Protein AF-A0A967WSF8-F1 (afdb_monomer_lite)

Foldseek 3Di:
DDWDWDDDPNAIETEAEFDCVPVHSAQALVNLVRVVVSVVVCVVVVHHYDYHDRHPYHPVVRPVSSVVSD

Sequence (70 aa):
VVVGFGQIDGRKVAIAAQDFTIIGGSFSEAQAQKVCKVLDLALGSGTPIIFLNDSVGARIQEGVWSLAGY

Radius of gyration: 12.76 Å; chains: 1; bounding box: 35×18×31 Å

Structure (mmCIF, N/CA/C/O backbone):
data_AF-A0A967WSF8-F1
#
_entry.id   AF-A0A967WSF8-F1
#
loop_
_atom_site.group_PDB
_atom_site.id
_atom_site.type_symbol
_atom_site.label_atom_id
_atom_site.label_alt_id
_atom_site.label_comp_id
_atom_site.label_asym_id
_atom_site.label_entity_id
_atom_site.label_seq_id
_atom_site.pdbx_PDB_ins_code
_atom_site.Cartn_x
_atom_site.Cartn_y
_atom_site.Cartn_z
_atom_site.occupancy
_atom_site.B_iso_or_equiv
_atom_site.auth_seq_id
_atom_site.auth_comp_id
_atom_site.auth_asym_id
_atom_site.auth_atom_id
_atom_site.pdbx_PDB_model_num
ATOM 1 N N . VAL A 1 1 ? -1.686 0.353 -5.997 1.00 97.44 1 VAL A N 1
ATOM 2 C CA . VAL A 1 1 ? -2.198 0.235 -4.612 1.00 97.44 1 VAL A CA 1
ATOM 3 C C . VAL A 1 1 ? -3.449 1.083 -4.418 1.00 97.44 1 VAL A C 1
ATOM 5 O O . VAL A 1 1 ? -3.458 2.269 -4.767 1.00 97.44 1 VAL A O 1
ATOM 8 N N . VAL A 1 2 ? -4.497 0.478 -3.874 1.00 98.50 2 VAL A N 1
ATOM 9 C CA . VAL A 1 2 ? -5.682 1.146 -3.325 1.00 98.50 2 VAL A CA 1
ATOM 10 C C . VAL A 1 2 ? -5.467 1.298 -1.821 1.00 98.50 2 VAL A C 1
ATOM 12 O O . VAL A 1 2 ? -4.991 0.370 -1.178 1.00 98.50 2 VAL A O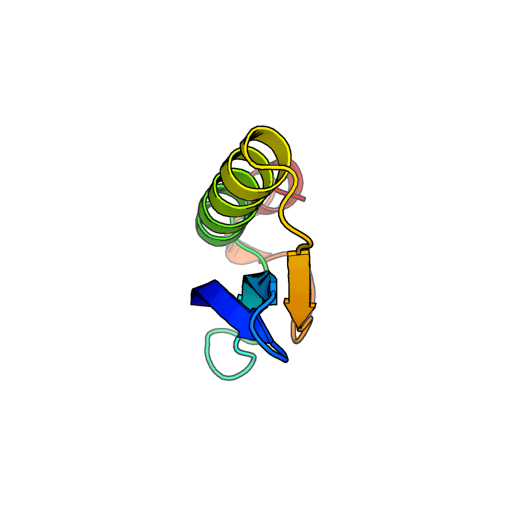 1
ATOM 15 N N . VAL A 1 3 ? -5.766 2.470 -1.264 1.00 98.50 3 VAL A N 1
ATOM 16 C CA . VAL A 1 3 ? -5.666 2.728 0.181 1.00 98.50 3 VAL A CA 1
ATOM 17 C C . VAL A 1 3 ? -6.940 3.399 0.660 1.00 98.50 3 VAL A C 1
ATOM 19 O O . VAL A 1 3 ? -7.575 4.122 -0.110 1.00 98.50 3 VAL A O 1
ATOM 22 N N . GLY A 1 4 ? -7.308 3.187 1.918 1.00 98.19 4 GLY A N 1
ATOM 23 C CA . GLY A 1 4 ? -8.485 3.827 2.485 1.00 98.19 4 GLY A CA 1
ATOM 24 C C . GLY A 1 4 ? -8.786 3.405 3.913 1.00 98.19 4 GLY A C 1
ATOM 25 O O . GLY A 1 4 ? -7.964 2.797 4.596 1.00 98.19 4 GLY A O 1
ATOM 26 N N . PHE A 1 5 ? -9.998 3.739 4.343 1.00 98.25 5 PHE A N 1
ATOM 27 C CA . PHE A 1 5 ? -10.550 3.362 5.636 1.00 98.25 5 PHE A CA 1
ATOM 28 C C . PHE A 1 5 ? -11.887 2.657 5.439 1.00 98.25 5 PHE A C 1
ATOM 30 O O . PHE A 1 5 ? -12.634 2.973 4.515 1.00 98.25 5 PHE A O 1
ATOM 37 N N . GLY A 1 6 ? -12.196 1.739 6.343 1.00 97.44 6 GLY A N 1
ATOM 38 C CA . GLY A 1 6 ? -13.461 1.025 6.392 1.00 97.44 6 GLY A CA 1
ATOM 39 C C . GLY A 1 6 ? -13.800 0.612 7.817 1.00 97.44 6 GLY A C 1
ATOM 40 O O . GLY A 1 6 ? -13.231 1.129 8.783 1.00 97.44 6 GLY A O 1
ATOM 41 N N . GLN A 1 7 ? -14.733 -0.326 7.943 1.00 98.00 7 GLN A N 1
ATOM 42 C CA . GLN A 1 7 ? -15.083 -0.948 9.214 1.00 98.00 7 GLN A CA 1
ATOM 43 C C . GLN A 1 7 ? -15.136 -2.467 9.050 1.00 98.00 7 GLN A C 1
ATOM 45 O O . GLN A 1 7 ? -15.653 -2.957 8.049 1.00 98.00 7 GLN A O 1
ATOM 50 N N . ILE A 1 8 ? -14.622 -3.189 10.043 1.00 98.06 8 ILE A N 1
ATOM 51 C CA . ILE A 1 8 ? -14.771 -4.641 10.193 1.00 98.06 8 ILE A CA 1
ATOM 52 C C . ILE A 1 8 ? -15.428 -4.860 11.550 1.00 98.06 8 ILE A C 1
ATOM 54 O O . ILE A 1 8 ? -14.907 -4.391 12.561 1.00 98.06 8 ILE A O 1
ATOM 58 N N . ASP A 1 9 ? -16.602 -5.490 11.566 1.00 97.62 9 ASP A N 1
ATOM 59 C CA . ASP A 1 9 ? -17.405 -5.702 12.780 1.00 97.62 9 ASP A CA 1
ATOM 60 C C . ASP A 1 9 ? -17.623 -4.412 13.599 1.00 97.62 9 ASP A C 1
ATOM 62 O O . ASP A 1 9 ? -17.489 -4.382 14.821 1.00 97.62 9 ASP A O 1
ATOM 66 N N . GLY A 1 10 ? -17.891 -3.297 12.907 1.00 97.38 10 GLY A N 1
ATOM 67 C CA . GLY A 1 10 ? -18.090 -1.973 13.516 1.00 97.38 10 GLY A CA 1
ATOM 68 C C . GLY A 1 10 ? -16.813 -1.295 14.033 1.00 97.38 10 GLY A C 1
ATOM 69 O O . GLY A 1 10 ? -16.861 -0.164 14.515 1.00 97.38 10 GLY A O 1
ATOM 70 N N . ARG A 1 11 ? -15.648 -1.942 13.924 1.00 97.94 11 ARG A N 1
ATOM 71 C CA . ARG A 1 11 ? -14.352 -1.369 14.306 1.00 97.94 11 ARG A CA 1
ATOM 72 C C . ARG A 1 11 ? -13.728 -0.697 13.094 1.00 97.94 11 ARG A C 1
ATOM 74 O O . ARG A 1 11 ? -13.583 -1.324 12.046 1.00 97.94 11 ARG A O 1
ATOM 81 N N . LYS A 1 12 ? -13.336 0.571 13.230 1.00 97.81 12 LYS A N 1
ATOM 82 C CA . LYS A 1 12 ? -12.617 1.296 12.175 1.00 97.81 12 LYS A CA 1
ATOM 83 C C . LYS A 1 12 ? -11.320 0.559 11.839 1.00 97.81 12 LYS A C 1
ATOM 85 O O . LYS A 1 12 ? -10.607 0.136 12.745 1.00 97.81 12 LYS A O 1
ATOM 90 N N . VAL A 1 13 ? -11.018 0.443 10.552 1.00 98.44 13 VAL A N 1
ATOM 91 C CA . VAL A 1 13 ? -9.765 -0.123 10.043 1.00 98.44 13 VAL A CA 1
ATOM 92 C C . VAL A 1 13 ? -9.230 0.730 8.900 1.00 98.44 13 VAL A C 1
ATOM 94 O O . VAL A 1 13 ? -9.997 1.303 8.126 1.00 98.44 13 VAL A O 1
ATOM 97 N N . ALA A 1 14 ? -7.912 0.818 8.795 1.00 98.62 14 ALA A N 1
ATOM 98 C CA . ALA A 1 14 ? -7.217 1.284 7.608 1.00 98.62 14 ALA A CA 1
ATOM 99 C C . ALA A 1 14 ? -6.889 0.082 6.717 1.00 98.62 14 ALA A C 1
ATOM 101 O O . ALA A 1 14 ? -6.639 -1.018 7.213 1.00 98.62 14 ALA A O 1
ATOM 102 N N . ILE A 1 15 ? -6.866 0.282 5.403 1.00 98.50 15 ILE A N 1
ATOM 103 C CA . ILE A 1 15 ? -6.505 -0.764 4.449 1.00 98.50 15 ILE A CA 1
ATOM 104 C C . ILE A 1 15 ? -5.573 -0.226 3.369 1.00 98.50 15 ILE A C 1
ATOM 106 O O . ILE A 1 15 ? -5.767 0.879 2.859 1.00 98.50 15 ILE A O 1
ATOM 110 N N . ALA A 1 16 ? -4.585 -1.036 3.003 1.00 98.50 16 ALA A N 1
ATOM 111 C CA . ALA A 1 16 ? -3.834 -0.926 1.763 1.00 98.50 16 ALA A CA 1
ATOM 112 C C . ALA A 1 16 ? -3.958 -2.252 0.999 1.00 98.50 16 ALA A C 1
ATOM 114 O O . ALA A 1 16 ? -3.861 -3.324 1.592 1.00 98.50 16 ALA A O 1
ATOM 115 N N . ALA A 1 17 ? -4.193 -2.190 -0.306 1.00 98.62 17 ALA A N 1
ATOM 116 C CA . ALA A 1 17 ? -4.302 -3.360 -1.168 1.00 98.62 17 ALA A CA 1
ATOM 117 C C . ALA A 1 17 ? -3.541 -3.108 -2.468 1.00 98.62 17 ALA A C 1
ATOM 119 O O . ALA A 1 17 ? -3.845 -2.172 -3.220 1.00 98.62 17 ALA A O 1
ATOM 120 N N . GLN A 1 18 ? -2.493 -3.890 -2.705 1.00 98.62 18 GLN A N 1
ATOM 121 C CA . GLN A 1 18 ? -1.805 -3.878 -3.991 1.00 98.62 18 GLN A CA 1
ATOM 122 C C . GLN A 1 18 ? -2.667 -4.563 -5.054 1.00 98.62 18 GLN A C 1
ATOM 124 O O . GLN A 1 18 ? -3.571 -5.327 -4.741 1.00 98.62 18 GLN A O 1
ATOM 129 N N . ASP A 1 19 ? -2.425 -4.200 -6.309 1.00 98.44 19 ASP A N 1
ATOM 130 C CA . ASP A 1 19 ? -3.158 -4.731 -7.453 1.00 98.44 19 ASP A CA 1
ATOM 131 C C . ASP A 1 19 ? -2.131 -5.253 -8.450 1.00 98.44 19 ASP A C 1
ATOM 133 O O . ASP A 1 19 ? -1.446 -4.465 -9.114 1.00 98.44 19 ASP A O 1
ATOM 137 N N . PHE A 1 20 ? -2.005 -6.576 -8.514 1.00 98.38 20 PHE A N 1
ATOM 138 C CA . PHE A 1 20 ? -1.054 -7.251 -9.385 1.00 98.38 20 PHE A CA 1
ATOM 139 C C . PHE A 1 20 ? -1.296 -6.956 -10.870 1.00 98.38 20 PHE A C 1
ATOM 141 O O . PHE A 1 20 ? -0.353 -6.922 -11.663 1.00 98.38 20 PHE A O 1
ATOM 148 N N . THR A 1 21 ? -2.544 -6.681 -11.261 1.00 98.44 21 THR A N 1
ATOM 149 C CA . THR A 1 21 ? -2.907 -6.428 -12.664 1.00 98.44 21 THR A CA 1
ATOM 150 C C . THR A 1 21 ? -2.293 -5.129 -13.198 1.00 98.44 21 THR A C 1
ATOM 152 O O . THR A 1 21 ? -2.132 -4.966 -14.408 1.00 98.44 21 THR A O 1
ATOM 155 N N . ILE A 1 22 ? -1.855 -4.231 -12.305 1.00 97.94 22 ILE A N 1
ATOM 156 C CA . ILE A 1 22 ? -1.199 -2.969 -12.647 1.00 97.94 22 ILE A CA 1
ATOM 157 C C . ILE A 1 22 ? 0.313 -3.098 -12.456 1.00 97.94 22 ILE A C 1
ATOM 159 O O . ILE A 1 22 ? 0.847 -2.898 -11.363 1.00 97.94 22 ILE A O 1
ATOM 163 N N . ILE A 1 23 ? 1.020 -3.393 -13.551 1.00 97.44 23 ILE A N 1
ATOM 164 C CA . ILE A 1 23 ? 2.493 -3.493 -13.598 1.00 97.44 23 ILE A CA 1
ATOM 165 C C . ILE A 1 23 ? 3.020 -4.489 -12.539 1.00 97.44 23 ILE A C 1
ATOM 167 O O . ILE A 1 23 ? 3.945 -4.186 -11.779 1.00 97.44 23 ILE A O 1
ATOM 171 N N . GLY A 1 24 ? 2.379 -5.659 -12.430 1.00 97.56 24 GLY A N 1
ATOM 172 C CA . GLY A 1 24 ? 2.746 -6.712 -11.473 1.00 97.56 24 GLY A CA 1
ATOM 173 C C . GLY A 1 24 ? 2.576 -6.305 -10.007 1.00 97.56 24 GLY A C 1
ATOM 174 O O . GLY A 1 24 ? 3.249 -6.850 -9.137 1.00 97.56 24 GLY A O 1
ATOM 175 N N . GLY A 1 25 ? 1.791 -5.259 -9.725 1.00 97.62 25 GLY A N 1
ATOM 176 C CA . GLY A 1 25 ? 1.688 -4.682 -8.387 1.00 97.62 25 GLY A CA 1
ATOM 177 C C . GLY A 1 25 ? 2.994 -4.064 -7.884 1.00 97.62 25 GLY A C 1
ATOM 178 O O . GLY A 1 25 ? 3.092 -3.753 -6.698 1.00 97.62 25 GLY A O 1
ATOM 179 N N . SER A 1 26 ? 3.993 -3.877 -8.757 1.00 98.00 26 SER A N 1
ATOM 180 C CA . SER A 1 26 ? 5.327 -3.395 -8.388 1.00 98.00 26 SER A CA 1
ATOM 181 C C . SER A 1 26 ? 5.271 -2.081 -7.603 1.00 98.00 26 SER A C 1
ATOM 183 O O . SER A 1 26 ? 4.523 -1.152 -7.946 1.00 98.00 26 SER A O 1
ATOM 185 N N . PHE A 1 27 ? 6.060 -2.031 -6.533 1.00 97.88 27 PHE A N 1
ATOM 186 C CA . PHE A 1 27 ? 6.052 -0.978 -5.531 1.00 97.88 27 PHE A CA 1
ATOM 187 C C . PHE A 1 27 ? 6.802 0.254 -6.031 1.00 97.88 27 PHE A C 1
ATOM 189 O O . PHE A 1 27 ? 8.023 0.239 -6.171 1.00 97.88 27 PHE A O 1
ATOM 196 N N . SER A 1 28 ? 6.062 1.312 -6.348 1.00 97.75 28 SER A N 1
ATOM 197 C CA . SER A 1 28 ? 6.604 2.596 -6.797 1.00 97.75 28 SER A CA 1
ATOM 198 C C . SER A 1 28 ? 6.759 3.600 -5.666 1.00 97.75 28 SER A C 1
ATOM 200 O O . SER A 1 28 ? 6.104 3.470 -4.632 1.00 97.75 28 SER A O 1
ATOM 202 N N . GLU A 1 29 ? 7.504 4.676 -5.915 1.00 98.00 29 GLU A N 1
ATOM 203 C CA . GLU A 1 29 ? 7.554 5.849 -5.033 1.00 98.00 29 GLU A CA 1
ATOM 204 C C . GLU A 1 29 ? 6.134 6.364 -4.724 1.00 98.00 29 GLU A C 1
ATOM 206 O O . GLU A 1 29 ? 5.762 6.586 -3.572 1.00 98.00 29 GLU A O 1
ATOM 211 N N . ALA A 1 30 ? 5.278 6.465 -5.745 1.00 97.50 30 ALA A N 1
ATOM 212 C CA . ALA A 1 30 ? 3.891 6.887 -5.560 1.00 97.50 30 ALA A CA 1
ATOM 213 C C . ALA A 1 30 ? 3.057 5.885 -4.732 1.00 97.50 30 ALA A C 1
ATOM 21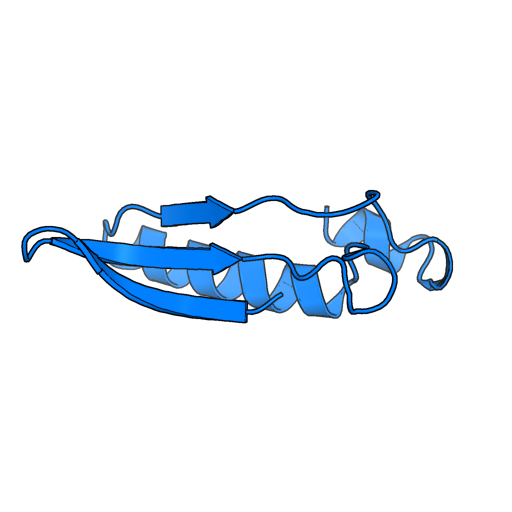5 O O . ALA A 1 30 ? 2.155 6.294 -3.996 1.00 97.50 30 ALA A O 1
ATOM 216 N N . GLN A 1 31 ? 3.320 4.572 -4.835 1.00 98.00 31 GLN A N 1
ATOM 217 C CA . GLN A 1 31 ? 2.678 3.594 -3.949 1.00 98.00 31 GLN A CA 1
ATOM 218 C C . GLN A 1 31 ? 3.144 3.791 -2.505 1.00 98.00 31 GLN A C 1
ATOM 220 O O . GLN A 1 31 ? 2.290 3.829 -1.617 1.00 98.00 31 GLN A O 1
ATOM 225 N N . ALA A 1 32 ? 4.448 3.979 -2.288 1.00 97.94 32 ALA A N 1
ATOM 226 C CA . ALA A 1 32 ? 5.026 4.239 -0.976 1.00 97.94 32 ALA A CA 1
ATOM 227 C C . ALA A 1 32 ? 4.391 5.466 -0.316 1.00 97.94 32 ALA A C 1
ATOM 229 O O . ALA A 1 32 ? 3.860 5.364 0.784 1.00 97.94 32 ALA A O 1
ATOM 230 N N . GLN A 1 33 ? 4.304 6.595 -1.026 1.00 98.31 33 GLN A N 1
ATOM 231 C CA . GLN A 1 33 ? 3.667 7.814 -0.512 1.00 98.31 33 GLN A CA 1
ATOM 232 C C . GLN A 1 33 ? 2.209 7.582 -0.077 1.00 98.31 33 GLN A C 1
ATOM 234 O O . GLN A 1 33 ? 1.792 8.049 0.985 1.00 98.31 33 GLN A O 1
ATOM 239 N N . LYS A 1 34 ? 1.422 6.825 -0.858 1.00 98.31 34 LYS A N 1
ATOM 240 C CA . LYS A 1 34 ? 0.035 6.478 -0.495 1.00 98.31 34 LYS A CA 1
ATOM 241 C C . LYS A 1 34 ? -0.040 5.580 0.741 1.00 98.31 34 LYS A C 1
ATOM 243 O O . LYS A 1 34 ? -0.914 5.787 1.582 1.00 98.31 34 LYS A O 1
ATOM 248 N N . VAL A 1 35 ? 0.840 4.582 0.834 1.00 98.19 35 VAL A N 1
ATOM 249 C CA . VAL A 1 35 ? 0.887 3.633 1.956 1.00 98.19 35 VAL A CA 1
ATOM 250 C C . VAL A 1 35 ? 1.355 4.330 3.236 1.00 98.19 35 VAL A C 1
ATOM 252 O O . VAL A 1 35 ? 0.670 4.235 4.252 1.00 98.19 35 VAL A O 1
ATOM 255 N N . CYS A 1 36 ? 2.429 5.120 3.184 1.00 97.94 36 CYS A N 1
ATOM 256 C CA . CYS A 1 36 ? 2.896 5.924 4.316 1.00 97.94 36 CYS A CA 1
ATOM 257 C C . CYS A 1 36 ? 1.808 6.885 4.800 1.00 97.94 36 CYS A C 1
ATOM 259 O O . CYS A 1 36 ? 1.527 6.951 5.992 1.00 97.94 36 CYS A O 1
ATOM 261 N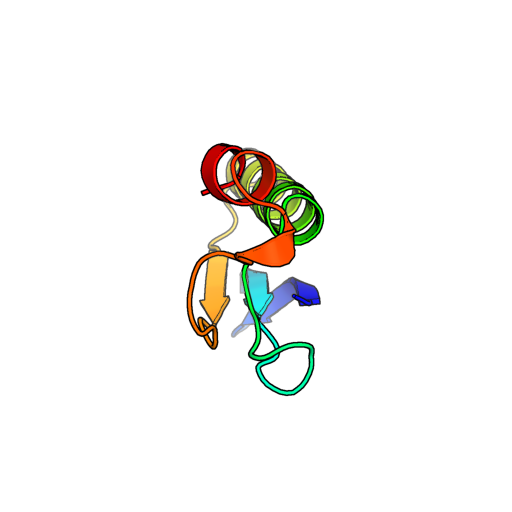 N . LYS A 1 37 ? 1.092 7.550 3.881 1.00 98.31 37 LYS A N 1
ATOM 262 C CA . LYS A 1 37 ? 0.012 8.461 4.271 1.00 98.31 37 LYS A CA 1
ATOM 263 C C . LYS A 1 37 ? -1.112 7.761 5.036 1.00 98.31 37 LYS A C 1
ATOM 265 O O . LYS A 1 37 ? -1.629 8.330 5.999 1.00 98.31 37 LYS A O 1
ATOM 270 N N . VAL A 1 38 ? -1.532 6.564 4.614 1.00 98.19 38 VAL A N 1
ATOM 271 C CA . VAL A 1 38 ? -2.589 5.832 5.332 1.00 98.19 38 VAL A CA 1
ATOM 272 C C . VAL A 1 38 ? -2.074 5.261 6.656 1.00 98.19 38 VAL A C 1
ATOM 274 O O . VAL A 1 38 ? -2.822 5.273 7.631 1.00 98.19 38 VAL A O 1
ATOM 277 N N . LEU A 1 39 ? -0.802 4.849 6.722 1.00 98.06 39 LEU A N 1
ATOM 278 C CA . LEU A 1 39 ? -0.133 4.435 7.959 1.00 98.06 39 LEU A CA 1
ATOM 279 C C . LEU A 1 39 ? -0.092 5.570 8.986 1.00 98.06 39 LEU A C 1
ATOM 281 O O . LEU A 1 39 ? -0.521 5.360 10.117 1.00 98.06 39 LEU 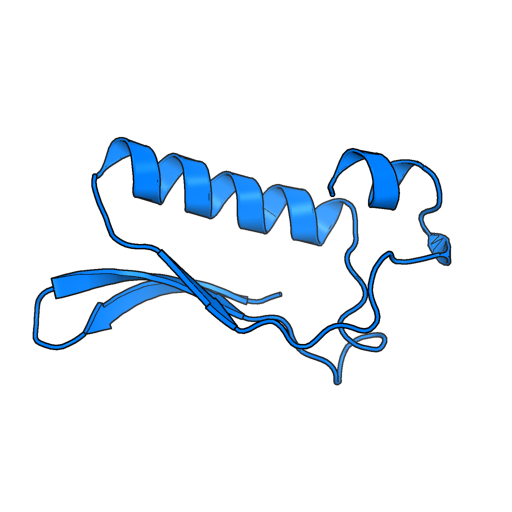A O 1
ATOM 285 N N . ASP A 1 40 ? 0.323 6.776 8.593 1.00 98.31 40 ASP A N 1
ATOM 286 C CA . ASP A 1 40 ? 0.373 7.946 9.482 1.00 98.31 40 ASP A CA 1
ATOM 287 C C . ASP A 1 40 ? -1.010 8.282 10.055 1.00 98.31 40 ASP A C 1
ATOM 289 O O . ASP A 1 40 ? -1.173 8.543 11.249 1.00 98.31 40 ASP A O 1
ATOM 293 N N . LEU A 1 41 ? -2.040 8.248 9.205 1.00 98.19 41 LEU A N 1
ATOM 294 C CA . LEU A 1 41 ? -3.422 8.506 9.612 1.00 98.19 41 LEU A CA 1
ATOM 295 C C . LEU A 1 41 ? -3.977 7.392 10.517 1.00 98.19 41 LEU A C 1
ATOM 297 O O . LEU A 1 41 ? -4.735 7.668 11.453 1.00 98.19 41 LEU A O 1
ATOM 301 N N . ALA A 1 42 ? -3.616 6.135 10.250 1.00 98.25 42 ALA A N 1
ATOM 302 C CA . ALA A 1 42 ? -3.988 4.998 11.083 1.00 98.25 42 ALA A CA 1
ATOM 303 C C . ALA A 1 42 ? -3.327 5.099 12.465 1.00 98.25 42 ALA A C 1
ATOM 305 O O . ALA A 1 42 ? -4.024 5.016 13.477 1.00 98.25 42 ALA A O 1
ATOM 306 N N . LEU A 1 43 ? -2.024 5.393 12.501 1.00 98.06 43 LEU A N 1
ATOM 307 C CA . LEU A 1 43 ? -1.244 5.595 13.720 1.00 98.06 43 LEU A CA 1
ATOM 308 C C . LEU A 1 43 ? -1.813 6.741 14.562 1.00 98.06 43 LEU A C 1
ATOM 310 O O . LEU A 1 43 ? -2.103 6.550 15.741 1.00 98.06 43 LEU A O 1
ATOM 314 N N . GLY A 1 44 ? -2.057 7.903 13.948 1.00 97.94 44 GLY A N 1
ATOM 315 C CA . GLY A 1 44 ? -2.597 9.076 14.641 1.00 97.94 44 GLY A CA 1
ATOM 316 C C . GLY A 1 44 ? -4.005 8.882 15.214 1.00 97.94 44 GLY A C 1
ATOM 317 O O . GLY A 1 44 ? -4.412 9.625 16.102 1.00 97.94 44 GLY A O 1
ATOM 318 N N . SER A 1 45 ? -4.752 7.882 14.736 1.00 96.00 45 SER A N 1
ATOM 319 C CA . SER A 1 45 ? -6.098 7.560 15.226 1.00 96.00 45 SER A CA 1
ATOM 320 C C . SER A 1 45 ? -6.178 6.257 16.026 1.00 96.00 45 SER A C 1
ATOM 322 O O . SER A 1 45 ? -7.278 5.866 16.414 1.00 96.00 45 SER A O 1
ATOM 324 N N . GLY A 1 46 ? -5.052 5.569 16.256 1.00 97.06 46 GLY A N 1
ATOM 325 C CA . GLY A 1 46 ? -5.034 4.249 16.899 1.00 97.06 46 GLY A CA 1
ATOM 326 C C . GLY A 1 46 ? -5.832 3.184 16.133 1.00 97.06 46 GLY A C 1
ATOM 327 O O . GLY A 1 46 ? -6.340 2.236 16.729 1.00 97.06 46 GLY A O 1
ATOM 328 N N . THR A 1 47 ? -5.994 3.360 14.819 1.00 98.00 47 THR A N 1
ATOM 329 C CA . THR A 1 47 ? -6.792 2.482 13.960 1.00 98.00 47 THR A CA 1
ATOM 330 C C . THR A 1 47 ? -5.928 1.313 13.468 1.00 98.00 47 THR A C 1
ATOM 332 O O . THR A 1 47 ? -4.862 1.564 12.904 1.00 98.00 47 THR A O 1
ATOM 335 N N . PRO A 1 48 ? -6.361 0.043 13.605 1.00 98.31 48 PRO A N 1
ATOM 336 C CA . PRO A 1 48 ? -5.659 -1.093 13.010 1.00 98.31 48 PRO A CA 1
ATOM 337 C C . PRO A 1 48 ? -5.529 -0.943 11.493 1.00 98.31 48 PRO A C 1
ATOM 339 O O . PRO A 1 48 ? -6.476 -0.508 10.836 1.00 98.31 48 PRO A O 1
ATOM 342 N N . ILE A 1 49 ? -4.391 -1.345 10.930 1.00 98.31 49 ILE A N 1
ATOM 343 C CA . ILE A 1 49 ? -4.177 -1.374 9.481 1.00 98.31 49 ILE A CA 1
ATOM 344 C C . ILE A 1 49 ? -4.041 -2.810 8.976 1.00 98.31 49 ILE A C 1
ATOM 346 O O . ILE A 1 49 ? -3.374 -3.637 9.593 1.00 98.31 49 ILE A O 1
ATOM 350 N N . ILE A 1 50 ? -4.670 -3.091 7.837 1.00 98.50 50 ILE A N 1
ATOM 351 C CA . ILE A 1 50 ? -4.533 -4.347 7.098 1.00 98.50 50 ILE A CA 1
ATOM 352 C C . ILE A 1 50 ? -3.847 -4.042 5.770 1.00 98.50 50 ILE A C 1
ATOM 354 O O . ILE A 1 50 ? -4.258 -3.128 5.052 1.00 98.50 50 ILE A O 1
ATOM 358 N N . PHE A 1 51 ? -2.824 -4.821 5.425 1.00 98.00 51 PHE A N 1
ATOM 359 C CA . PHE A 1 51 ? -2.157 -4.720 4.133 1.00 98.00 51 PHE A CA 1
ATOM 360 C C . PHE A 1 51 ? -2.311 -6.035 3.360 1.00 98.00 51 PHE A C 1
ATOM 362 O O . PHE A 1 51 ? -1.787 -7.070 3.765 1.00 98.00 51 PHE A O 1
ATOM 369 N N . LEU A 1 52 ? -3.042 -5.986 2.245 1.00 98.38 52 LEU A N 1
ATOM 370 C CA . LEU A 1 52 ? -3.110 -7.055 1.254 1.00 98.38 52 LEU A CA 1
ATOM 371 C C . LEU A 1 52 ? -1.951 -6.888 0.264 1.00 98.38 52 LEU A C 1
ATOM 373 O O . LEU A 1 52 ? -1.990 -6.021 -0.617 1.00 98.38 52 LEU A O 1
ATOM 377 N N . ASN A 1 53 ? -0.907 -7.691 0.466 1.00 97.75 53 ASN A N 1
ATOM 378 C CA . ASN A 1 53 ? 0.288 -7.686 -0.370 1.00 97.75 53 ASN A CA 1
ATOM 379 C C . ASN A 1 53 ? 0.073 -8.580 -1.591 1.00 97.75 53 ASN A C 1
ATOM 381 O O . ASN A 1 53 ? -0.179 -9.774 -1.448 1.00 97.75 53 ASN A O 1
ATOM 385 N N . ASP A 1 54 ? 0.194 -7.984 -2.771 1.00 98.25 54 ASP A N 1
ATOM 386 C CA . ASP A 1 54 ? 0.070 -8.660 -4.063 1.00 98.25 54 ASP A CA 1
ATOM 387 C C . ASP A 1 54 ? 0.948 -7.923 -5.084 1.00 98.25 54 ASP A C 1
ATOM 389 O O . ASP A 1 54 ? 0.509 -7.047 -5.836 1.00 98.25 54 ASP A O 1
ATOM 393 N N . SER A 1 55 ? 2.255 -8.163 -4.973 1.00 97.88 55 SER A N 1
ATOM 394 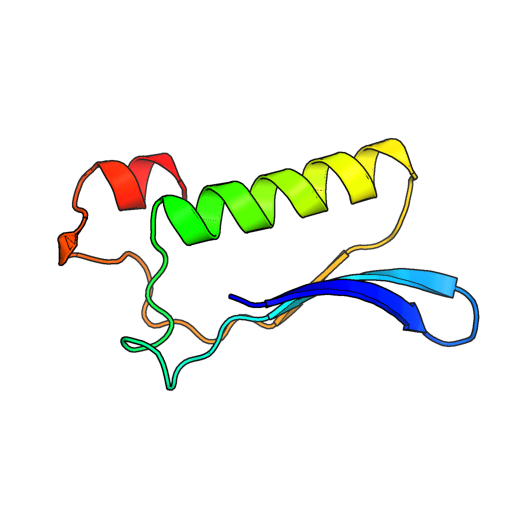C CA . SER A 1 55 ? 3.300 -7.396 -5.647 1.00 97.88 55 SER A CA 1
ATOM 395 C C . SER A 1 55 ? 4.524 -8.253 -5.932 1.00 97.88 55 SER A C 1
ATOM 397 O O . SER A 1 55 ? 4.939 -9.060 -5.103 1.00 97.88 55 SER A O 1
ATOM 399 N N . VAL A 1 56 ? 5.150 -8.018 -7.087 1.00 97.50 56 VAL A N 1
ATOM 400 C CA . VAL A 1 56 ? 6.444 -8.617 -7.462 1.00 97.50 56 VAL A CA 1
ATOM 401 C C . VAL A 1 56 ? 7.659 -7.957 -6.796 1.00 97.50 56 VAL A C 1
ATOM 403 O O . VAL A 1 56 ? 8.790 -8.348 -7.074 1.00 97.50 56 VAL A O 1
ATOM 406 N N . GLY A 1 57 ? 7.456 -6.951 -5.942 1.00 97.19 57 GLY A N 1
ATOM 407 C CA . GLY A 1 57 ? 8.532 -6.232 -5.264 1.00 97.19 57 GLY A CA 1
ATOM 408 C C . GLY A 1 57 ? 8.746 -4.815 -5.803 1.00 97.19 57 GLY A C 1
ATOM 409 O O . GLY A 1 57 ? 7.815 -4.177 -6.296 1.00 97.19 57 GLY A O 1
ATOM 410 N N . ALA A 1 58 ? 9.984 -4.319 -5.723 1.00 97.56 58 ALA A N 1
ATOM 411 C CA . ALA A 1 58 ? 10.362 -2.986 -6.195 1.00 97.56 58 ALA A CA 1
ATOM 412 C C . ALA A 1 58 ? 10.082 -2.784 -7.684 1.00 97.56 58 ALA A C 1
ATOM 414 O O . ALA A 1 58 ? 10.331 -3.654 -8.522 1.00 97.56 58 ALA A O 1
ATOM 415 N N . ARG A 1 59 ? 9.594 -1.592 -8.030 1.00 97.62 59 ARG A N 1
ATOM 416 C CA . ARG A 1 59 ? 9.461 -1.178 -9.419 1.00 97.62 59 ARG A CA 1
ATOM 417 C C . ARG A 1 59 ? 10.830 -0.810 -9.969 1.00 97.62 59 ARG A C 1
ATOM 419 O O . ARG A 1 59 ? 11.291 0.320 -9.830 1.00 97.62 59 ARG A O 1
ATOM 426 N N . ILE A 1 60 ? 11.451 -1.774 -10.644 1.00 97.19 60 ILE A N 1
ATOM 427 C CA . ILE A 1 60 ? 12.790 -1.659 -11.241 1.00 97.19 60 ILE A CA 1
ATOM 428 C C . ILE A 1 60 ? 12.925 -0.394 -12.101 1.00 97.19 60 ILE A C 1
ATOM 430 O O . ILE A 1 60 ? 13.959 0.266 -12.072 1.00 97.19 60 ILE A O 1
ATOM 434 N N . GLN A 1 61 ? 11.866 -0.019 -12.821 1.00 97.50 61 GLN A N 1
ATOM 435 C CA . GLN A 1 61 ? 11.831 1.150 -13.703 1.00 97.50 61 GLN A CA 1
ATOM 436 C C . GLN A 1 61 ? 12.023 2.480 -12.957 1.00 97.50 61 GLN A C 1
ATOM 438 O O . GLN A 1 61 ? 12.446 3.456 -13.564 1.00 97.50 61 GLN A O 1
ATOM 443 N N . GLU A 1 62 ? 11.725 2.522 -11.658 1.00 97.50 62 GLU A N 1
ATOM 444 C CA . GLU A 1 62 ? 11.897 3.706 -10.809 1.00 97.50 62 GLU A CA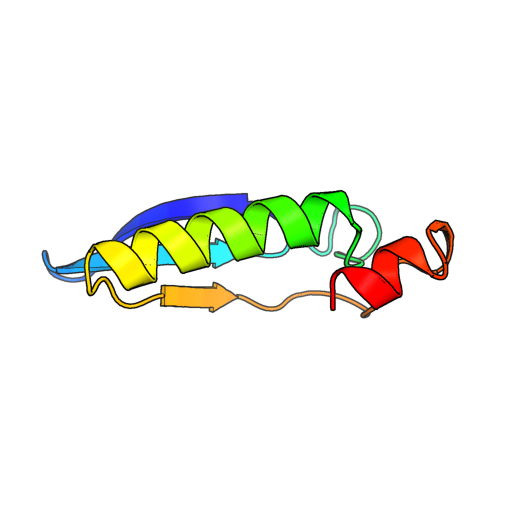 1
ATOM 445 C C . GLU A 1 62 ? 13.199 3.654 -9.983 1.00 97.50 62 GLU A C 1
ATOM 447 O O . GLU A 1 62 ? 13.551 4.627 -9.316 1.00 97.50 62 GLU A O 1
ATOM 452 N N . GLY A 1 63 ? 13.954 2.550 -10.047 1.00 96.56 63 GLY A N 1
ATOM 453 C CA . GLY A 1 63 ? 15.286 2.417 -9.455 1.00 96.56 63 GLY A CA 1
ATOM 454 C C . GLY A 1 63 ? 15.345 2.812 -7.976 1.00 96.56 63 GLY A C 1
ATOM 455 O O . GLY A 1 63 ? 14.606 2.290 -7.141 1.00 96.56 63 GLY A O 1
ATOM 456 N N . VAL A 1 64 ? 16.236 3.752 -7.653 1.00 97.44 64 VAL A N 1
ATOM 457 C CA . VAL A 1 64 ? 16.465 4.217 -6.275 1.00 97.44 64 VAL A CA 1
ATOM 458 C C . VAL A 1 64 ? 15.241 4.880 -5.642 1.00 97.44 64 VAL A C 1
ATOM 460 O O . VAL A 1 64 ? 15.129 4.870 -4.423 1.00 97.44 64 VAL A O 1
ATOM 463 N N . TRP A 1 65 ? 14.307 5.408 -6.436 1.00 96.81 65 TRP A N 1
ATOM 464 C CA . TRP A 1 65 ? 13.081 6.022 -5.918 1.00 96.81 65 TRP A CA 1
ATOM 465 C C . TRP A 1 65 ? 12.111 4.976 -5.374 1.00 96.81 65 TRP A C 1
ATOM 467 O O . TRP A 1 65 ? 11.508 5.170 -4.323 1.00 96.81 65 TRP A O 1
ATOM 477 N N . SER A 1 66 ? 12.025 3.822 -6.043 1.00 96.12 66 SER A N 1
ATOM 478 C CA . SER A 1 66 ? 11.288 2.668 -5.525 1.00 96.12 66 SER A CA 1
ATOM 479 C C . SER A 1 66 ? 11.934 2.132 -4.244 1.00 96.12 66 SER A C 1
ATOM 481 O O . SER A 1 66 ? 11.227 1.841 -3.283 1.00 96.12 66 SER A O 1
ATOM 483 N N . LEU A 1 67 ? 13.271 2.067 -4.200 1.00 95.38 67 LEU A N 1
ATOM 484 C CA . LEU A 1 67 ? 14.010 1.632 -3.012 1.00 95.38 67 LEU A CA 1
ATOM 485 C C . LEU A 1 67 ? 13.837 2.591 -1.826 1.00 95.38 67 LEU A C 1
ATOM 487 O O . LEU A 1 67 ? 13.689 2.132 -0.704 1.00 95.38 67 LEU A O 1
ATOM 491 N N . ALA A 1 68 ? 13.844 3.904 -2.062 1.00 96.06 68 ALA A N 1
ATOM 492 C CA . ALA A 1 68 ? 13.663 4.904 -1.010 1.00 96.06 68 ALA A CA 1
ATOM 493 C C . ALA A 1 68 ? 12.260 4.868 -0.381 1.00 96.06 68 ALA A C 1
ATOM 495 O O . ALA A 1 68 ? 12.079 5.346 0.735 1.00 96.06 68 ALA A O 1
ATOM 496 N N . GLY A 1 69 ? 11.272 4.345 -1.111 1.00 90.81 69 GLY A N 1
ATOM 497 C CA . GLY A 1 69 ? 9.910 4.180 -0.619 1.00 90.81 69 GLY A CA 1
ATOM 498 C C . GLY A 1 69 ? 9.660 2.885 0.159 1.00 90.81 69 GLY A C 1
ATOM 499 O O . GLY A 1 69 ? 8.636 2.806 0.837 1.00 90.81 69 GLY A O 1
ATOM 500 N N . TYR A 1 70 ? 10.537 1.885 0.019 1.00 83.56 70 TYR A N 1
ATOM 501 C CA . TYR A 1 70 ? 10.450 0.587 0.699 1.00 83.56 70 TYR A CA 1
ATOM 502 C C . TYR A 1 70 ? 10.777 0.691 2.190 1.00 83.56 70 TYR A C 1
ATOM 504 O O . TYR A 1 70 ? 10.093 -0.013 2.968 1.00 83.56 70 TYR A O 1
#

Secondary structure (DSSP, 8-state):
-EEEEEEETTEEEEEEE--TTTGGG-B-HHHHHHHHHHHHHHHHTT--EEEE----SB-GGGTHHHHHH-

pLDDT: mean 97.52, std 1.99, range [83.56, 98.62]